Protein AF-A0A9X7W1P8-F1 (afdb_monomer_lite)

Organism: NCBI:txid2931921

Secondary structure (DSSP, 8-state):
-HHHHHHHHHHHHHHHHHHHHHHHHHHHHTT-HHHHHHHHHHHHHHHHHHHHHHHHHH-HHHHHHHHHHHHHHHHHHHHHHT-HHHHHHHHHHHHHHHHHHHHHHHHHHHHHHHHSTTSS-----

Sequence (125 aa):
MKILAAVLTFVLGAYSGIQSYRIAAAGAAQQIPQLQGDGGGGLVFALLCIVAAVVALKRPSIGVWVLACATILVGFVGLSFGDASMYWWAVAALALAVFDFVIHRILKSTRHRYGTATRKRSPTG

Structure (mmCIF, N/CA/C/O backbone):
data_AF-A0A9X7W1P8-F1
#
_entry.id   AF-A0A9X7W1P8-F1
#
loop_
_atom_site.group_PDB
_atom_site.id
_atom_site.type_symbol
_atom_site.label_atom_id
_atom_site.label_alt_id
_atom_site.label_comp_id
_atom_site.label_asym_id
_atom_site.label_entity_id
_atom_site.label_seq_id
_atom_site.pdbx_PDB_ins_code
_atom_site.Cartn_x
_atom_site.Cartn_y
_atom_site.Cartn_z
_atom_site.occupancy
_atom_site.B_iso_or_equiv
_atom_site.auth_seq_id
_atom_site.auth_comp_id
_atom_site.auth_asym_id
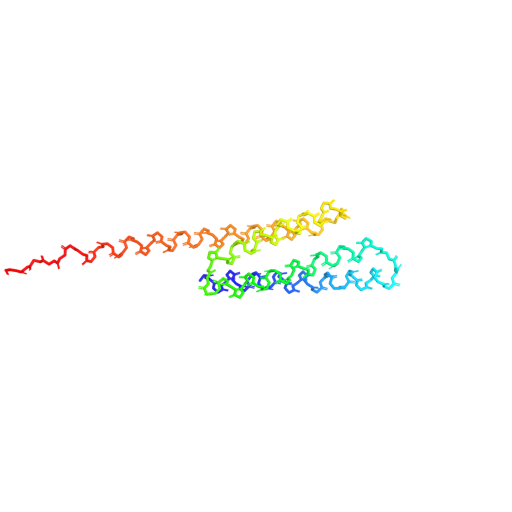_atom_site.auth_atom_id
_atom_site.pdbx_PDB_model_num
ATOM 1 N N . MET A 1 1 ? -16.706 -2.932 11.440 1.00 72.81 1 MET A N 1
ATOM 2 C CA . MET A 1 1 ? -16.043 -1.882 10.629 1.00 72.81 1 MET A CA 1
ATOM 3 C C . MET A 1 1 ? -14.529 -2.067 10.524 1.00 72.81 1 MET A C 1
ATOM 5 O O . MET A 1 1 ? -14.042 -2.059 9.409 1.00 72.81 1 MET A O 1
ATOM 9 N N . LYS A 1 2 ? -13.790 -2.335 11.617 1.00 79.06 2 LYS A N 1
ATOM 10 C CA . LYS A 1 2 ? -12.334 -2.621 11.556 1.00 79.06 2 LYS A CA 1
ATOM 11 C C . LYS A 1 2 ? -11.957 -3.768 10.605 1.00 79.06 2 LYS A C 1
ATOM 13 O O . LYS A 1 2 ? -10.996 -3.658 9.862 1.00 79.06 2 LYS A O 1
ATOM 18 N N . ILE A 1 3 ? -12.751 -4.844 10.601 1.00 88.62 3 ILE A N 1
ATOM 19 C CA . ILE A 1 3 ? -12.559 -5.983 9.688 1.00 88.62 3 ILE A CA 1
ATOM 20 C C . ILE A 1 3 ? -12.715 -5.545 8.228 1.00 88.62 3 ILE A C 1
ATOM 22 O O . ILE A 1 3 ? -11.904 -5.926 7.403 1.00 88.62 3 ILE A O 1
ATOM 26 N N . LEU A 1 4 ? -13.706 -4.702 7.917 1.00 90.38 4 LEU A N 1
ATOM 27 C CA . LEU A 1 4 ? -13.907 -4.191 6.559 1.00 90.38 4 LEU A CA 1
ATOM 28 C C . LEU A 1 4 ? -12.706 -3.356 6.095 1.00 90.38 4 LEU A C 1
ATOM 30 O O . LEU A 1 4 ? -12.189 -3.607 5.017 1.00 90.38 4 LEU A O 1
ATOM 34 N N . ALA A 1 5 ? -12.226 -2.419 6.920 1.00 88.25 5 ALA A N 1
ATOM 35 C CA . ALA A 1 5 ? -11.041 -1.618 6.599 1.00 88.25 5 ALA A CA 1
ATOM 36 C C . ALA A 1 5 ? -9.792 -2.496 6.394 1.00 88.25 5 ALA A C 1
ATOM 38 O O . ALA A 1 5 ? -9.053 -2.301 5.430 1.00 88.25 5 ALA A O 1
ATOM 39 N N . ALA A 1 6 ? -9.601 -3.512 7.243 1.00 92.25 6 ALA A N 1
ATOM 40 C CA . ALA A 1 6 ? -8.511 -4.472 7.101 1.00 92.25 6 ALA A CA 1
ATOM 41 C C . ALA A 1 6 ? -8.634 -5.295 5.808 1.00 92.25 6 ALA A C 1
ATOM 43 O O . ALA A 1 6 ? -7.653 -5.434 5.088 1.00 92.25 6 ALA A O 1
ATOM 44 N N . VAL A 1 7 ? -9.831 -5.787 5.473 1.00 95.38 7 VAL A N 1
ATOM 45 C CA . VAL A 1 7 ? -10.080 -6.544 4.235 1.00 95.38 7 VAL A CA 1
ATOM 46 C C . VAL A 1 7 ? -9.829 -5.678 3.004 1.00 95.38 7 VAL A C 1
ATOM 48 O O . VAL A 1 7 ? -9.121 -6.113 2.105 1.00 95.38 7 VAL A O 1
ATOM 51 N N . LEU A 1 8 ? -10.339 -4.444 2.967 1.00 94.94 8 LEU A N 1
ATOM 52 C CA . LEU A 1 8 ? -10.114 -3.532 1.840 1.00 94.94 8 LEU A CA 1
ATOM 53 C C . LEU A 1 8 ? -8.626 -3.203 1.664 1.00 94.94 8 LEU A C 1
ATOM 55 O O . LEU A 1 8 ? -8.113 -3.243 0.550 1.00 94.94 8 LEU A O 1
ATOM 59 N N . THR A 1 9 ? -7.921 -2.947 2.767 1.00 94.81 9 THR A N 1
ATOM 60 C CA . THR A 1 9 ? -6.472 -2.692 2.745 1.00 94.81 9 THR A CA 1
ATOM 61 C C . THR A 1 9 ? -5.691 -3.924 2.287 1.00 94.81 9 THR A C 1
ATOM 63 O O . THR A 1 9 ? -4.739 -3.806 1.518 1.00 94.81 9 THR A O 1
ATOM 66 N N . PHE A 1 10 ? -6.111 -5.118 2.710 1.00 96.81 10 PHE A N 1
ATOM 67 C CA . PHE A 1 10 ? -5.507 -6.373 2.275 1.00 96.81 10 PHE A CA 1
ATOM 68 C C . PHE A 1 10 ? -5.726 -6.620 0.779 1.00 96.81 10 PHE A C 1
ATOM 70 O O . PHE A 1 10 ? -4.780 -6.965 0.080 1.00 96.81 10 PHE A O 1
ATOM 77 N N . VAL A 1 11 ? -6.945 -6.404 0.274 1.00 97.25 11 VAL A N 1
ATOM 78 C CA . VAL A 1 11 ? -7.268 -6.541 -1.155 1.00 97.25 11 VAL A CA 1
ATOM 79 C C . VAL A 1 11 ? -6.451 -5.560 -1.990 1.00 97.25 11 VAL A C 1
ATOM 81 O O . VAL A 1 11 ? -5.889 -5.966 -3.004 1.00 97.25 11 VAL A O 1
ATOM 84 N N . LEU A 1 12 ? -6.325 -4.304 -1.545 1.00 95.94 12 LEU A N 1
ATOM 85 C CA . LEU A 1 12 ? -5.471 -3.315 -2.204 1.00 95.94 12 LEU A CA 1
ATOM 86 C C . LEU A 1 12 ? -4.018 -3.798 -2.272 1.00 95.94 12 LEU A C 1
ATOM 88 O O . LEU A 1 12 ? -3.438 -3.784 -3.351 1.00 95.94 12 LEU A O 1
ATOM 92 N N . GLY A 1 13 ? -3.465 -4.268 -1.148 1.00 95.81 13 GLY A N 1
ATOM 93 C CA . GLY A 1 13 ? -2.095 -4.781 -1.086 1.00 95.81 13 GLY A CA 1
ATOM 94 C C . GLY A 1 13 ? -1.872 -6.025 -1.949 1.00 95.81 13 GLY A C 1
ATOM 95 O O . GLY A 1 13 ? -0.875 -6.117 -2.655 1.00 95.81 13 GLY A O 1
ATOM 96 N N . ALA A 1 14 ? -2.806 -6.975 -1.950 1.00 97.19 14 ALA A N 1
ATOM 97 C CA . ALA A 1 14 ? -2.707 -8.170 -2.784 1.00 97.19 14 ALA A CA 1
ATOM 98 C C . ALA A 1 14 ? -2.768 -7.821 -4.280 1.00 97.19 14 ALA A C 1
ATOM 100 O O . ALA A 1 14 ? -1.963 -8.313 -5.070 1.00 97.19 14 ALA A O 1
ATOM 101 N N . TYR A 1 15 ? -3.698 -6.945 -4.664 1.00 97.00 15 TYR A N 1
ATOM 102 C CA . TYR A 1 15 ? -3.864 -6.512 -6.047 1.00 97.00 15 TYR A CA 1
ATOM 103 C C . TYR A 1 15 ? -2.648 -5.735 -6.560 1.00 97.00 15 TYR A C 1
ATOM 105 O O . TYR A 1 15 ? -2.120 -6.073 -7.623 1.00 97.00 15 TYR A O 1
ATOM 113 N N . SER A 1 16 ? -2.172 -4.738 -5.803 1.00 95.50 16 SER A N 1
ATOM 114 C CA . SER A 1 16 ? -0.971 -3.983 -6.170 1.00 95.50 16 SER A CA 1
ATOM 115 C C . SER A 1 16 ? 0.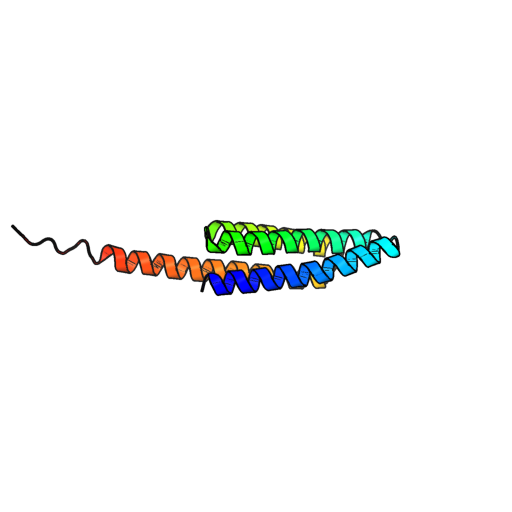250 -4.897 -6.220 1.00 95.50 16 SER A C 1
ATOM 117 O O . SER A 1 16 ? 0.981 -4.866 -7.200 1.00 95.50 16 SER A O 1
ATOM 119 N N . GLY A 1 17 ? 0.412 -5.810 -5.257 1.00 96.38 17 GLY A N 1
ATOM 120 C CA . GLY A 1 17 ? 1.527 -6.757 -5.231 1.00 96.38 17 GLY A CA 1
ATOM 121 C C . GLY A 1 17 ? 1.596 -7.652 -6.471 1.00 96.38 17 GLY A C 1
ATOM 122 O O . GLY A 1 17 ? 2.673 -7.825 -7.042 1.00 96.38 17 GLY A O 1
ATOM 123 N N . ILE A 1 18 ? 0.456 -8.175 -6.938 1.00 96.94 18 ILE A N 1
ATOM 124 C CA . ILE A 1 18 ? 0.398 -8.983 -8.167 1.00 96.94 18 ILE A CA 1
ATOM 125 C C . ILE A 1 18 ? 0.791 -8.146 -9.390 1.00 96.94 18 ILE A C 1
ATOM 127 O O . ILE A 1 18 ? 1.561 -8.617 -10.230 1.00 96.94 18 ILE A O 1
ATOM 131 N N . GLN A 1 19 ? 0.283 -6.915 -9.511 1.00 95.44 19 GLN A N 1
ATOM 132 C CA . GLN A 1 19 ? 0.648 -6.037 -10.627 1.00 95.44 19 GLN A CA 1
ATOM 133 C C . GLN A 1 19 ? 2.133 -5.679 -10.604 1.00 95.44 19 GLN A C 1
ATOM 135 O O . GLN A 1 19 ? 2.828 -5.857 -11.601 1.00 95.44 19 GLN A O 1
ATOM 140 N N . SER A 1 20 ? 2.632 -5.252 -9.452 1.00 95.06 20 SER A N 1
ATOM 141 C CA . SER A 1 20 ? 4.018 -4.853 -9.256 1.00 95.06 20 SER A CA 1
ATOM 142 C C . SER A 1 20 ? 4.998 -5.995 -9.497 1.00 95.06 20 SER A C 1
ATOM 144 O O . SER A 1 20 ? 6.026 -5.784 -10.134 1.00 95.06 20 SER A O 1
ATOM 146 N N . TYR A 1 21 ? 4.657 -7.224 -9.094 1.00 96.44 21 TYR A N 1
ATOM 147 C CA . TYR A 1 21 ? 5.444 -8.407 -9.438 1.00 96.44 21 TYR A CA 1
ATOM 148 C C . TYR A 1 21 ? 5.546 -8.605 -10.954 1.00 96.44 21 TYR A C 1
ATOM 150 O O . TYR A 1 21 ? 6.635 -8.836 -11.474 1.00 96.44 21 TYR A O 1
ATOM 158 N N . ARG A 1 22 ? 4.427 -8.483 -11.683 1.00 94.94 22 ARG A N 1
ATOM 159 C CA . ARG A 1 22 ? 4.417 -8.629 -13.148 1.00 94.94 22 ARG A CA 1
ATOM 160 C C . ARG A 1 22 ? 5.252 -7.548 -13.834 1.00 94.94 22 ARG A C 1
ATOM 162 O O . ARG A 1 22 ? 5.978 -7.868 -14.771 1.00 94.94 22 ARG A O 1
ATOM 169 N N . ILE A 1 23 ? 5.176 -6.305 -13.357 1.00 92.50 23 ILE A N 1
ATOM 170 C CA . ILE A 1 23 ? 5.966 -5.174 -13.869 1.00 92.50 23 ILE A CA 1
ATOM 171 C C . ILE A 1 23 ? 7.460 -5.405 -13.603 1.00 92.50 23 ILE A C 1
ATOM 173 O O . ILE A 1 23 ? 8.266 -5.333 -14.529 1.00 92.50 23 ILE A O 1
ATOM 177 N N . ALA A 1 24 ? 7.825 -5.779 -12.372 1.00 93.00 24 ALA A N 1
ATOM 178 C CA . ALA A 1 24 ? 9.208 -6.070 -12.004 1.00 93.00 24 ALA A CA 1
ATOM 179 C C . ALA A 1 24 ? 9.782 -7.240 -12.818 1.00 93.00 24 ALA A C 1
ATOM 181 O O . ALA A 1 24 ? 10.906 -7.157 -13.311 1.00 93.00 24 ALA A O 1
ATOM 182 N N . ALA A 1 25 ? 9.005 -8.311 -13.004 1.00 93.38 25 ALA A N 1
ATOM 183 C CA . ALA A 1 25 ? 9.409 -9.472 -13.792 1.00 93.38 25 ALA A CA 1
ATOM 184 C C . ALA A 1 25 ? 9.609 -9.121 -15.275 1.00 93.38 25 ALA A C 1
ATOM 186 O O . ALA A 1 25 ? 10.597 -9.543 -15.876 1.00 93.38 25 ALA A O 1
ATOM 187 N N . ALA A 1 26 ? 8.719 -8.310 -15.858 1.00 92.81 26 ALA A N 1
ATOM 188 C CA . ALA A 1 26 ? 8.882 -7.813 -17.223 1.00 92.81 26 ALA A CA 1
ATOM 189 C C . ALA A 1 26 ? 10.127 -6.919 -17.353 1.00 92.81 26 ALA A C 1
ATOM 191 O O . ALA A 1 26 ? 10.924 -7.100 -18.274 1.00 92.81 26 ALA A O 1
ATOM 192 N N . GLY A 1 27 ? 10.350 -6.021 -16.388 1.00 91.69 27 GLY A N 1
ATOM 193 C CA . GLY A 1 27 ? 11.548 -5.185 -16.322 1.00 91.69 27 GLY A CA 1
ATOM 194 C C . GLY A 1 27 ? 12.842 -5.986 -16.166 1.00 91.69 27 GLY A C 1
ATOM 195 O O . GLY A 1 27 ? 13.869 -5.612 -16.730 1.00 91.69 27 GLY A O 1
ATOM 196 N N . ALA A 1 28 ? 12.808 -7.104 -15.436 1.00 93.12 28 ALA A N 1
ATOM 197 C CA . ALA A 1 28 ? 13.930 -8.032 -15.313 1.00 93.12 28 ALA A CA 1
ATOM 198 C C . ALA A 1 28 ? 14.220 -8.749 -16.636 1.00 93.12 28 ALA A C 1
ATOM 200 O O . ALA A 1 28 ? 15.364 -8.764 -17.086 1.00 93.12 28 ALA A O 1
ATOM 201 N N . ALA A 1 29 ? 13.184 -9.277 -17.291 1.00 95.44 29 ALA A N 1
ATOM 202 C CA . ALA A 1 29 ? 13.318 -9.993 -18.556 1.00 95.44 29 ALA A CA 1
ATOM 203 C C . ALA A 1 29 ? 13.823 -9.096 -19.698 1.00 95.44 29 ALA A C 1
ATOM 205 O O . ALA A 1 29 ? 14.623 -9.535 -20.519 1.00 95.44 29 ALA A O 1
ATOM 206 N N . GLN A 1 30 ? 13.373 -7.840 -19.741 1.00 93.31 30 GLN A N 1
ATOM 207 C CA . GLN A 1 30 ? 13.731 -6.878 -20.787 1.00 93.31 30 GLN A CA 1
ATOM 208 C C . GLN A 1 30 ? 14.922 -5.982 -20.416 1.00 93.31 30 GLN A C 1
ATOM 210 O O . GLN A 1 30 ? 15.294 -5.120 -21.204 1.00 93.31 30 GLN A O 1
ATOM 215 N N . GLN A 1 31 ? 15.511 -6.166 -19.227 1.00 93.00 31 GLN A N 1
ATOM 216 C CA . GLN A 1 31 ? 16.598 -5.333 -18.698 1.00 93.00 31 GLN A CA 1
ATOM 217 C C . GLN A 1 31 ? 16.269 -3.829 -18.693 1.00 93.00 31 GLN A C 1
ATOM 219 O O . GLN A 1 31 ? 17.136 -2.997 -18.940 1.00 93.00 31 GLN A O 1
ATOM 224 N N . ILE A 1 32 ? 15.015 -3.473 -18.393 1.00 90.88 32 ILE A N 1
ATOM 225 C CA . ILE A 1 32 ? 14.549 -2.084 -18.288 1.00 90.88 32 ILE A CA 1
ATOM 226 C C . ILE A 1 32 ? 14.565 -1.693 -16.799 1.00 90.88 32 ILE A C 1
ATOM 228 O O . ILE A 1 32 ? 13.654 -2.090 -16.062 1.00 90.88 32 ILE A O 1
ATOM 232 N N . PRO A 1 33 ? 15.560 -0.915 -16.319 1.00 88.50 33 PRO A N 1
ATOM 233 C CA . PRO A 1 33 ? 15.729 -0.646 -14.888 1.00 88.50 33 PRO A CA 1
ATOM 234 C C . PRO A 1 33 ? 14.556 0.126 -14.275 1.00 88.50 33 PRO A C 1
ATOM 236 O O . PRO A 1 33 ? 14.214 -0.084 -13.116 1.00 88.50 33 PRO A O 1
ATOM 239 N N . GLN A 1 34 ? 13.900 0.980 -15.064 1.00 89.38 34 GLN A N 1
ATOM 240 C CA . GLN A 1 34 ? 12.734 1.750 -14.628 1.00 89.38 34 GLN A CA 1
ATOM 241 C C . GLN A 1 34 ? 11.555 0.846 -14.243 1.00 89.38 34 GLN A C 1
ATOM 243 O O . GLN A 1 34 ? 10.967 1.042 -13.186 1.00 89.38 34 GLN A O 1
ATOM 248 N N . LEU A 1 35 ? 11.260 -0.187 -15.042 1.00 87.94 35 LEU A N 1
ATOM 249 C CA . LEU A 1 35 ? 10.192 -1.151 -14.742 1.00 87.94 35 LEU A CA 1
ATOM 250 C C . LEU A 1 35 ? 10.531 -2.008 -13.513 1.00 87.94 35 LEU A C 1
ATOM 252 O O . LEU A 1 35 ? 9.650 -2.347 -12.727 1.00 87.94 35 LEU A O 1
ATOM 256 N N . GLN A 1 36 ? 11.809 -2.333 -13.300 1.00 91.19 36 GLN A N 1
ATOM 257 C CA . GLN A 1 36 ? 12.233 -3.018 -12.074 1.00 91.19 36 GLN A CA 1
ATOM 258 C C . GLN A 1 36 ? 12.057 -2.130 -10.837 1.00 91.19 36 GLN A C 1
ATOM 260 O O . GLN A 1 36 ? 11.590 -2.612 -9.807 1.00 91.19 36 GLN A O 1
ATOM 265 N N . GLY A 1 37 ? 12.405 -0.843 -10.938 1.00 89.06 37 GLY A N 1
ATOM 266 C CA . GLY A 1 37 ? 12.243 0.130 -9.857 1.00 89.06 37 GLY A CA 1
ATOM 267 C C . GLY A 1 37 ? 10.778 0.373 -9.495 1.00 89.06 37 GLY A C 1
ATOM 268 O O . GLY A 1 37 ? 10.419 0.317 -8.319 1.00 89.06 37 GLY A O 1
ATOM 269 N N . ASP A 1 38 ? 9.930 0.558 -10.502 1.00 90.38 38 ASP A N 1
ATOM 270 C CA . ASP A 1 38 ? 8.488 0.748 -10.353 1.00 90.38 38 ASP A CA 1
ATOM 271 C C . ASP A 1 38 ? 7.813 -0.486 -9.725 1.00 90.38 38 ASP A C 1
ATOM 273 O O . ASP A 1 38 ? 7.199 -0.422 -8.654 1.00 90.38 38 ASP A O 1
ATOM 277 N N . GLY A 1 39 ? 8.055 -1.669 -10.301 1.00 91.56 39 GLY A N 1
ATOM 278 C CA . GLY A 1 39 ? 7.561 -2.928 -9.747 1.00 91.56 39 GLY A CA 1
ATOM 279 C C . GLY A 1 39 ? 8.122 -3.242 -8.351 1.00 91.56 39 GLY A C 1
ATOM 280 O O . GLY A 1 39 ? 7.409 -3.753 -7.490 1.00 91.56 39 GLY A O 1
ATOM 281 N N . GLY A 1 40 ? 9.377 -2.892 -8.068 1.00 93.19 40 GLY A N 1
ATOM 282 C CA . GLY A 1 40 ? 9.964 -3.034 -6.735 1.00 93.19 40 GLY A CA 1
ATOM 283 C C . GLY A 1 40 ? 9.290 -2.130 -5.698 1.00 93.19 40 GLY A C 1
ATOM 284 O O . GLY A 1 40 ? 8.906 -2.594 -4.623 1.00 93.19 40 GLY A O 1
ATOM 285 N N . GLY A 1 41 ? 9.085 -0.854 -6.032 1.00 93.38 41 GLY A N 1
ATOM 286 C CA . GLY A 1 41 ? 8.411 0.111 -5.163 1.00 93.38 41 GLY A CA 1
ATOM 287 C C . GLY A 1 41 ? 6.970 -0.293 -4.845 1.00 93.38 41 GLY A C 1
ATOM 288 O O . GLY A 1 41 ? 6.553 -0.270 -3.683 1.00 93.38 41 GLY A O 1
ATOM 289 N N . GLY A 1 42 ? 6.235 -0.758 -5.855 1.00 94.94 42 GLY A N 1
ATOM 290 C CA . GLY A 1 42 ? 4.876 -1.260 -5.678 1.00 94.94 42 GLY A CA 1
ATOM 291 C C . GLY A 1 42 ? 4.783 -2.548 -4.843 1.00 94.94 42 GLY A C 1
ATOM 292 O O . GLY A 1 42 ? 3.841 -2.708 -4.065 1.00 94.94 42 GLY A O 1
ATOM 293 N N . LEU A 1 43 ? 5.792 -3.427 -4.896 1.00 96.31 43 LEU A N 1
ATOM 294 C CA . LEU A 1 43 ? 5.880 -4.599 -4.011 1.00 96.31 43 LEU A CA 1
ATOM 295 C C . LEU A 1 43 ? 6.101 -4.206 -2.543 1.00 96.31 43 LEU A C 1
ATOM 297 O O . LEU A 1 43 ? 5.474 -4.778 -1.648 1.00 96.31 43 LEU A O 1
ATOM 301 N N . VAL A 1 44 ? 6.953 -3.212 -2.276 1.00 96.75 44 VAL A N 1
ATOM 302 C CA . VAL A 1 44 ? 7.146 -2.687 -0.913 1.00 96.75 44 VAL A CA 1
ATOM 303 C C . VAL A 1 44 ? 5.851 -2.059 -0.395 1.00 96.75 44 VAL A C 1
ATOM 305 O O . VAL A 1 44 ? 5.448 -2.320 0.740 1.00 96.75 44 VAL A O 1
ATOM 308 N N . PHE A 1 45 ? 5.155 -1.291 -1.236 1.00 97.00 45 PHE A N 1
ATOM 309 C CA . PHE A 1 45 ? 3.831 -0.756 -0.922 1.00 97.00 45 PHE A CA 1
ATOM 310 C C . PHE A 1 45 ? 2.824 -1.866 -0.576 1.00 97.00 45 PHE A C 1
ATOM 312 O O . PHE A 1 45 ? 2.173 -1.799 0.468 1.00 97.00 45 PHE A O 1
ATOM 319 N N . ALA A 1 46 ? 2.742 -2.917 -1.394 1.00 97.31 46 ALA A N 1
ATOM 320 C CA . ALA A 1 46 ? 1.866 -4.065 -1.168 1.00 97.31 46 ALA A CA 1
ATOM 321 C C . ALA A 1 46 ? 2.110 -4.735 0.193 1.00 97.31 46 ALA A C 1
ATOM 323 O O . ALA A 1 46 ? 1.165 -4.997 0.945 1.00 97.31 46 ALA A O 1
ATOM 324 N N . LEU A 1 47 ? 3.380 -4.954 0.548 1.00 97.44 47 LEU A N 1
ATOM 325 C CA . LEU A 1 47 ? 3.764 -5.507 1.846 1.00 97.44 47 LEU A CA 1
ATOM 326 C C . LEU A 1 47 ? 3.328 -4.600 2.998 1.00 97.44 47 LEU A C 1
ATOM 328 O O . LEU A 1 47 ? 2.751 -5.084 3.972 1.00 97.44 47 LEU A O 1
ATOM 332 N N . LEU A 1 48 ? 3.545 -3.288 2.882 1.00 97.31 48 LEU A N 1
ATOM 333 C CA . LEU A 1 48 ? 3.112 -2.333 3.900 1.00 97.31 48 LEU A CA 1
ATOM 334 C C . LEU A 1 48 ? 1.586 -2.301 4.048 1.00 97.31 48 LEU A C 1
ATOM 336 O O . LEU A 1 48 ? 1.102 -2.231 5.176 1.00 97.31 48 LEU A O 1
ATOM 340 N N . CYS A 1 49 ? 0.821 -2.420 2.960 1.00 96.69 49 CYS A N 1
ATOM 341 C CA . CYS A 1 49 ? -0.637 -2.553 3.025 1.00 96.69 49 CYS A CA 1
ATOM 342 C C . CYS A 1 49 ? -1.063 -3.824 3.773 1.00 96.69 49 CYS A C 1
ATOM 344 O O . CYS A 1 49 ? -1.919 -3.761 4.654 1.00 96.69 49 CYS A O 1
ATOM 346 N N . ILE A 1 50 ? -0.444 -4.972 3.488 1.00 97.12 50 ILE A N 1
ATOM 347 C CA . ILE A 1 50 ? -0.752 -6.229 4.187 1.00 97.12 50 ILE A CA 1
ATOM 348 C C . ILE A 1 50 ? -0.403 -6.116 5.678 1.00 97.12 50 ILE A C 1
ATOM 350 O O . ILE A 1 50 ? -1.211 -6.483 6.535 1.00 97.12 50 ILE A O 1
ATOM 354 N N . VAL A 1 51 ? 0.760 -5.546 6.011 1.00 96.75 51 VAL A N 1
ATOM 355 C CA . VAL A 1 51 ? 1.156 -5.285 7.403 1.00 96.75 51 VAL A CA 1
ATOM 356 C C . VAL A 1 51 ? 0.164 -4.335 8.076 1.00 96.75 51 VAL A C 1
ATOM 358 O O . VAL A 1 51 ? -0.289 -4.624 9.183 1.00 96.75 51 VAL A O 1
ATOM 361 N N . ALA A 1 52 ? -0.233 -3.245 7.415 1.00 94.81 52 ALA A N 1
ATOM 362 C CA . ALA A 1 52 ? -1.226 -2.307 7.929 1.00 94.81 52 ALA A CA 1
ATOM 363 C C . ALA A 1 52 ? -2.565 -3.001 8.205 1.00 94.81 52 ALA A C 1
ATOM 365 O O . ALA A 1 52 ? -3.130 -2.804 9.280 1.00 94.81 52 ALA A O 1
ATOM 366 N N . ALA A 1 53 ? -3.037 -3.863 7.299 1.00 94.06 53 ALA A N 1
ATOM 367 C CA . ALA A 1 53 ? -4.269 -4.628 7.470 1.00 94.06 53 ALA A CA 1
ATOM 368 C C . ALA A 1 53 ? -4.213 -5.540 8.706 1.00 94.06 53 ALA A C 1
ATOM 370 O O . ALA A 1 53 ? -5.122 -5.517 9.539 1.00 94.06 53 ALA A O 1
ATOM 371 N N . VAL A 1 54 ? -3.124 -6.299 8.873 1.00 95.44 54 VAL A N 1
ATOM 372 C CA . VAL A 1 54 ? -2.930 -7.195 10.026 1.00 95.44 54 VAL A CA 1
ATOM 373 C C . VAL A 1 54 ? -2.818 -6.401 11.329 1.00 95.44 54 VAL A C 1
ATOM 375 O O . VAL A 1 54 ? -3.448 -6.743 12.335 1.00 95.44 54 VAL A O 1
ATOM 378 N N . VAL A 1 55 ? -2.043 -5.315 11.324 1.00 93.44 55 VAL A N 1
ATOM 379 C CA . VAL A 1 55 ? -1.848 -4.457 12.497 1.00 93.44 55 VAL A CA 1
ATOM 380 C C . VAL A 1 55 ? -3.147 -3.749 12.876 1.00 93.44 55 VAL A C 1
ATOM 382 O O . VAL A 1 55 ? -3.458 -3.676 14.066 1.00 93.44 55 VAL A O 1
ATOM 385 N N . ALA A 1 56 ? -3.949 -3.298 11.908 1.00 90.56 56 ALA A N 1
ATOM 386 C CA . ALA A 1 56 ? -5.198 -2.580 12.152 1.00 90.56 56 ALA A CA 1
ATOM 387 C C . ALA A 1 56 ? -6.230 -3.409 12.939 1.00 90.56 56 ALA A C 1
ATOM 389 O O . ALA A 1 56 ? -7.002 -2.852 13.727 1.00 90.56 56 ALA A O 1
ATOM 390 N N . LEU A 1 57 ? -6.198 -4.743 12.812 1.00 89.81 57 LEU A N 1
ATOM 391 C CA . LEU A 1 57 ? -7.065 -5.646 13.578 1.00 89.81 57 LEU A CA 1
ATOM 392 C C . LEU A 1 57 ? -6.813 -5.557 15.092 1.00 89.81 57 LEU A C 1
ATOM 394 O O . LEU A 1 57 ? -7.764 -5.582 15.877 1.00 89.81 57 LEU A O 1
ATOM 398 N N . LYS A 1 58 ? -5.547 -5.420 15.512 1.00 90.00 58 LYS A N 1
ATOM 399 C CA . LYS A 1 58 ? -5.153 -5.361 16.933 1.00 90.00 58 LYS A CA 1
ATOM 400 C C . LYS A 1 58 ? -4.950 -3.928 17.431 1.00 90.00 58 LYS A C 1
ATOM 402 O O . LYS A 1 58 ? -5.361 -3.588 18.538 1.00 90.00 58 LYS A O 1
ATOM 407 N N . ARG A 1 59 ? -4.300 -3.087 16.627 1.00 90.00 59 ARG A N 1
ATOM 408 C CA . ARG A 1 59 ? -3.873 -1.720 16.953 1.00 90.00 59 ARG A CA 1
ATOM 409 C C . ARG A 1 59 ? -4.192 -0.774 15.777 1.00 90.00 59 ARG A C 1
ATOM 411 O O . ARG A 1 59 ? -3.282 -0.406 15.037 1.00 90.00 59 ARG A O 1
ATOM 418 N N . PRO A 1 60 ? -5.462 -0.344 15.619 1.00 85.88 60 PRO A N 1
ATOM 419 C CA . PRO A 1 60 ? -5.917 0.465 14.477 1.00 85.88 60 PRO A CA 1
ATOM 420 C C . PRO A 1 60 ? -5.135 1.769 14.305 1.00 85.88 60 PRO A C 1
ATOM 422 O O . PRO A 1 60 ? -4.782 2.131 13.193 1.00 85.88 60 PRO A O 1
ATOM 425 N N . SER A 1 61 ? -4.757 2.434 15.402 1.00 88.00 61 SER A N 1
ATOM 426 C CA . SER A 1 61 ? -3.942 3.651 15.332 1.00 88.00 61 SER A CA 1
ATOM 427 C C . SER A 1 61 ? -2.585 3.427 14.663 1.00 88.00 61 SER A C 1
ATOM 429 O O . SER A 1 61 ? -2.141 4.281 13.908 1.00 88.00 61 SER A O 1
ATOM 431 N N . ILE A 1 62 ? -1.931 2.289 14.919 1.00 91.88 62 ILE A N 1
ATOM 432 C CA . ILE A 1 62 ? -0.650 1.950 14.286 1.00 91.88 62 ILE A CA 1
ATOM 433 C C . ILE A 1 62 ? -0.880 1.568 12.821 1.00 91.88 62 ILE A C 1
ATOM 435 O O . ILE A 1 62 ? -0.108 1.988 11.968 1.00 91.88 62 ILE A O 1
ATOM 439 N N . GLY A 1 63 ? -1.960 0.838 12.520 1.00 91.00 63 GLY A N 1
ATOM 440 C CA . GLY A 1 63 ? -2.334 0.484 11.147 1.00 91.00 63 GLY A CA 1
ATOM 441 C C . GLY A 1 63 ? -2.479 1.710 10.242 1.00 91.00 63 GLY A C 1
ATOM 442 O O . GLY A 1 63 ? -1.904 1.729 9.157 1.00 91.00 63 GLY A O 1
ATOM 443 N N . VAL A 1 64 ? -3.141 2.767 10.727 1.00 92.62 64 VAL A N 1
ATOM 444 C CA . VAL A 1 64 ? -3.263 4.050 10.009 1.00 92.62 64 VAL A CA 1
ATOM 445 C C . VAL A 1 64 ? -1.895 4.665 9.708 1.00 92.62 64 VAL A C 1
ATOM 447 O O . VAL A 1 64 ? -1.665 5.105 8.586 1.00 92.62 64 VAL A O 1
ATOM 450 N N . TRP A 1 65 ? -0.969 4.671 10.672 1.00 94.31 65 TRP A N 1
ATOM 451 C CA . TRP A 1 65 ? 0.382 5.201 10.449 1.00 94.31 65 TRP A CA 1
ATOM 452 C C . TRP A 1 65 ? 1.168 4.383 9.425 1.00 94.31 65 TRP A C 1
ATOM 454 O O . TRP A 1 65 ? 1.807 4.961 8.553 1.00 94.31 65 TRP A O 1
ATOM 464 N N . VAL A 1 66 ? 1.086 3.051 9.485 1.00 95.44 66 VAL A N 1
ATOM 465 C CA . VAL A 1 66 ? 1.730 2.178 8.491 1.00 95.44 66 VAL A CA 1
ATOM 466 C C . VAL A 1 66 ? 1.160 2.446 7.096 1.00 95.44 66 VAL A C 1
ATOM 468 O O . VAL A 1 66 ? 1.922 2.575 6.141 1.00 95.44 66 VAL A O 1
ATOM 471 N N . LEU A 1 67 ? -0.162 2.600 6.978 1.00 94.44 67 LEU A N 1
ATOM 472 C CA . LEU A 1 67 ? -0.821 2.899 5.706 1.00 94.44 67 LEU A CA 1
ATOM 473 C C . LEU A 1 67 ? -0.480 4.307 5.184 1.00 94.44 67 LEU A C 1
ATOM 475 O O . LEU A 1 67 ? -0.321 4.496 3.979 1.00 94.44 67 LEU A O 1
ATOM 479 N N . ALA A 1 68 ? -0.295 5.285 6.074 1.00 95.00 68 ALA A N 1
ATOM 480 C CA . ALA A 1 68 ? 0.189 6.616 5.714 1.00 95.00 68 ALA A CA 1
ATOM 481 C C . ALA A 1 68 ? 1.634 6.571 5.188 1.00 95.00 68 ALA A C 1
ATOM 483 O O . ALA A 1 68 ? 1.922 7.156 4.145 1.00 95.00 68 ALA A O 1
ATOM 484 N N . CYS A 1 69 ? 2.527 5.818 5.839 1.00 96.06 69 CYS A N 1
ATOM 485 C CA . CYS A 1 69 ? 3.882 5.588 5.333 1.00 96.06 69 CYS A CA 1
ATOM 486 C C . CYS A 1 69 ? 3.864 4.896 3.962 1.00 96.06 69 CYS A C 1
ATOM 488 O O . C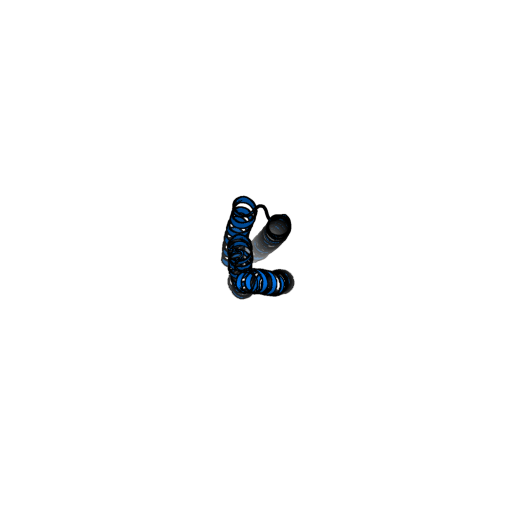YS A 1 69 ? 4.594 5.308 3.064 1.00 96.06 69 CYS A O 1
ATOM 490 N N . ALA A 1 70 ? 2.996 3.895 3.777 1.00 95.75 70 ALA A N 1
ATOM 491 C CA . ALA A 1 70 ? 2.808 3.226 2.490 1.00 95.75 70 ALA A CA 1
ATOM 492 C C . ALA A 1 70 ? 2.364 4.214 1.398 1.00 95.75 70 ALA A C 1
ATOM 494 O O . ALA A 1 70 ? 2.906 4.201 0.297 1.00 95.75 70 ALA A O 1
ATOM 495 N N . THR A 1 71 ? 1.429 5.110 1.729 1.00 96.19 71 THR A N 1
ATOM 496 C CA . THR A 1 71 ? 0.925 6.162 0.831 1.00 96.19 71 THR A CA 1
ATOM 497 C C . THR A 1 71 ? 2.036 7.116 0.388 1.00 96.19 71 THR A C 1
ATOM 499 O O . THR A 1 71 ? 2.157 7.418 -0.797 1.00 96.19 71 THR A O 1
ATOM 502 N N . ILE A 1 72 ? 2.867 7.581 1.327 1.00 96.12 72 ILE A N 1
ATOM 503 C CA . ILE A 1 72 ? 3.991 8.478 1.022 1.00 96.12 72 ILE A CA 1
ATOM 504 C C . ILE A 1 72 ? 5.012 7.764 0.133 1.00 96.12 72 ILE A C 1
ATOM 506 O O . ILE A 1 72 ? 5.465 8.333 -0.857 1.00 96.12 72 ILE A O 1
ATOM 510 N N . LEU A 1 73 ? 5.341 6.510 0.460 1.00 95.69 73 LEU A N 1
ATOM 511 C CA . LEU A 1 73 ? 6.290 5.706 -0.304 1.00 95.69 73 LEU A CA 1
ATOM 512 C C . LEU A 1 73 ? 5.823 5.508 -1.748 1.00 95.69 73 LEU A C 1
ATOM 514 O O . LEU A 1 73 ? 6.582 5.791 -2.669 1.00 95.69 73 LEU A O 1
ATOM 518 N N . VAL A 1 74 ? 4.578 5.075 -1.961 1.00 94.81 74 VAL A N 1
ATOM 519 C CA . VAL A 1 74 ? 4.068 4.825 -3.318 1.00 94.81 74 VAL A CA 1
ATOM 520 C C . VAL A 1 74 ? 3.899 6.123 -4.114 1.00 94.81 74 VAL A C 1
ATOM 522 O O . VAL A 1 74 ? 4.194 6.150 -5.304 1.00 94.81 74 VAL A O 1
ATOM 525 N N . GLY A 1 75 ? 3.543 7.234 -3.457 1.00 93.94 75 GLY A N 1
ATOM 526 C CA . GLY A 1 75 ? 3.549 8.557 -4.085 1.00 93.94 75 GLY A CA 1
ATOM 527 C C . GLY A 1 75 ? 4.951 9.003 -4.517 1.00 93.94 75 GLY A C 1
ATOM 528 O O . GLY A 1 75 ? 5.115 9.543 -5.609 1.00 93.94 75 GLY A O 1
ATOM 529 N N . PHE A 1 76 ? 5.975 8.733 -3.701 1.00 94.56 76 PHE A N 1
ATOM 530 C CA . PHE A 1 76 ? 7.369 9.015 -4.049 1.00 94.56 76 PHE A CA 1
ATOM 531 C C . PHE A 1 76 ? 7.873 8.135 -5.203 1.00 94.56 76 PHE A C 1
ATOM 533 O O . PHE A 1 76 ? 8.553 8.636 -6.097 1.00 94.56 76 PHE A O 1
ATOM 540 N N . VAL A 1 77 ? 7.509 6.848 -5.224 1.00 93.25 77 VAL A N 1
ATOM 541 C CA . VAL A 1 77 ? 7.806 5.926 -6.338 1.00 93.25 77 VAL A CA 1
ATOM 542 C C . VAL A 1 77 ? 7.146 6.421 -7.628 1.00 93.25 77 VAL A C 1
ATOM 544 O O . VAL A 1 77 ? 7.833 6.557 -8.638 1.00 93.25 77 VAL A O 1
ATOM 547 N N . GLY A 1 78 ? 5.862 6.795 -7.579 1.00 91.75 78 GLY A N 1
ATOM 548 C CA . GLY A 1 78 ? 5.147 7.369 -8.724 1.00 91.75 78 GLY A CA 1
ATOM 549 C C . GLY A 1 78 ? 5.809 8.639 -9.266 1.00 91.75 78 GLY A C 1
ATOM 550 O O . GLY A 1 78 ? 5.976 8.771 -10.474 1.00 91.75 78 GLY A O 1
ATOM 551 N N . LEU A 1 79 ? 6.282 9.530 -8.386 1.00 92.88 79 LEU A N 1
ATOM 552 C CA . LEU A 1 79 ? 7.059 10.715 -8.779 1.00 92.88 79 LEU A CA 1
ATOM 553 C C . LEU A 1 79 ? 8.425 10.371 -9.382 1.00 92.88 79 LEU A C 1
ATOM 555 O O . LEU A 1 79 ? 8.844 11.016 -10.338 1.00 92.88 79 LEU A O 1
ATOM 559 N N . SER A 1 80 ? 9.118 9.376 -8.831 1.00 92.12 80 SER A N 1
ATOM 560 C CA . SER A 1 80 ? 10.478 9.022 -9.253 1.00 92.12 80 SER A CA 1
ATOM 561 C C . SER A 1 80 ? 10.507 8.334 -10.616 1.00 92.12 80 SER A C 1
ATOM 563 O O . SER A 1 80 ? 11.438 8.547 -11.388 1.00 92.12 80 SER A O 1
ATOM 565 N N . PHE A 1 81 ? 9.494 7.517 -10.917 1.00 88.94 81 PHE A N 1
ATOM 566 C CA . PHE A 1 81 ? 9.441 6.713 -12.140 1.00 88.94 81 PHE A CA 1
ATOM 567 C C . PHE A 1 81 ? 8.368 7.168 -13.138 1.00 88.94 81 PHE A C 1
ATOM 569 O O . PHE A 1 81 ? 8.294 6.609 -14.232 1.00 88.94 81 PHE A O 1
ATOM 576 N N . GLY A 1 82 ? 7.570 8.186 -12.799 1.00 87.50 82 GLY A N 1
ATOM 577 C CA . GLY A 1 82 ? 6.535 8.742 -13.672 1.00 87.50 82 GLY A CA 1
ATOM 578 C C . GLY A 1 82 ? 5.346 7.808 -13.910 1.00 87.50 82 GLY A C 1
ATOM 579 O O . GLY A 1 82 ? 4.676 7.945 -14.933 1.00 87.50 82 GLY A O 1
ATOM 580 N N . ASP A 1 83 ? 5.085 6.854 -13.010 1.00 87.44 83 ASP A N 1
ATOM 581 C CA . ASP A 1 83 ? 3.995 5.895 -13.186 1.00 87.44 83 ASP A CA 1
ATOM 582 C C . ASP A 1 83 ? 2.657 6.443 -12.660 1.00 87.44 83 ASP A C 1
ATOM 584 O O . ASP A 1 83 ? 2.452 6.654 -11.460 1.00 87.44 83 ASP A O 1
ATOM 588 N N . ALA A 1 84 ? 1.709 6.618 -13.586 1.00 88.94 84 ALA A N 1
ATOM 589 C CA . ALA A 1 84 ? 0.329 6.996 -13.308 1.00 88.94 84 ALA A CA 1
ATOM 590 C C . ALA A 1 84 ? -0.367 6.019 -12.344 1.00 88.94 84 ALA A C 1
ATOM 592 O O . ALA A 1 84 ? -1.188 6.438 -11.524 1.00 88.94 84 ALA A O 1
ATOM 593 N N . SER A 1 85 ? -0.057 4.722 -12.433 1.00 90.12 85 SER A N 1
ATOM 594 C CA . SER A 1 85 ? -0.713 3.677 -11.643 1.00 90.12 85 SER A CA 1
ATOM 595 C C . SER A 1 85 ? -0.408 3.816 -10.146 1.00 90.12 85 SER A C 1
ATOM 597 O O . SER A 1 85 ? -1.319 3.743 -9.313 1.00 90.12 85 SER A O 1
ATOM 599 N N . MET A 1 86 ? 0.835 4.173 -9.813 1.00 92.06 86 MET A N 1
ATOM 600 C CA . MET A 1 86 ? 1.286 4.419 -8.442 1.00 92.06 86 MET A CA 1
ATOM 601 C C . MET A 1 86 ? 0.552 5.591 -7.7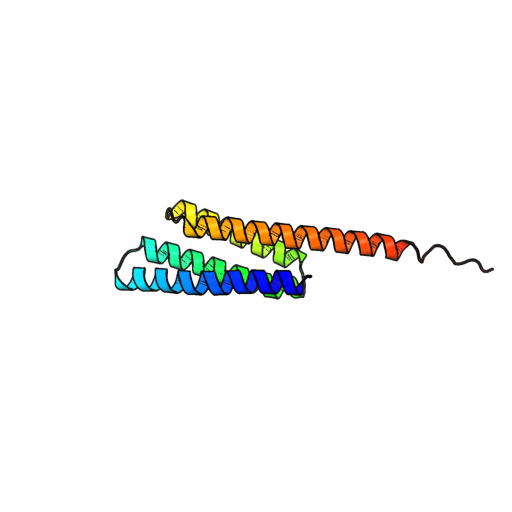80 1.00 92.06 86 MET A C 1
ATOM 603 O O . MET A 1 86 ? 0.234 5.524 -6.591 1.00 92.06 86 MET A O 1
ATOM 607 N N . TYR A 1 87 ? 0.196 6.639 -8.533 1.00 92.62 87 TYR A N 1
ATOM 608 C CA . TYR A 1 87 ? -0.615 7.738 -7.994 1.00 92.62 87 TYR A CA 1
ATOM 609 C C . TYR A 1 87 ? -2.031 7.292 -7.637 1.00 92.62 87 TYR A C 1
ATOM 611 O O . TYR A 1 87 ? -2.547 7.671 -6.585 1.00 92.62 87 TYR A O 1
ATOM 619 N N . TRP A 1 88 ? -2.657 6.453 -8.466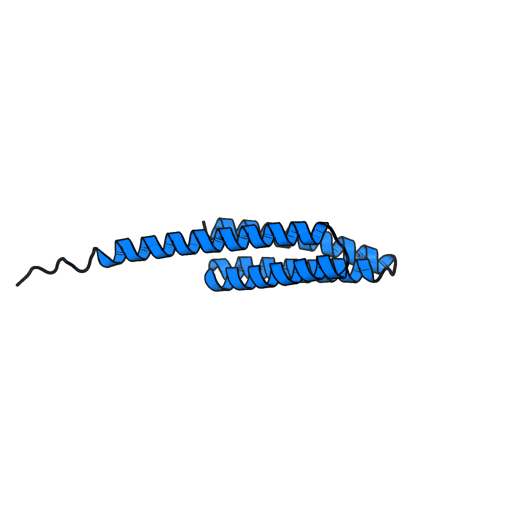 1.00 93.81 88 TRP A N 1
ATOM 620 C CA . TRP A 1 88 ? -3.976 5.903 -8.150 1.00 93.81 88 TRP A CA 1
ATOM 621 C C . TRP A 1 88 ? -3.935 5.036 -6.891 1.00 93.81 88 TRP A C 1
ATOM 623 O O . TRP A 1 88 ? -4.844 5.110 -6.061 1.00 93.81 88 TRP A O 1
ATOM 633 N N . TRP A 1 89 ? -2.862 4.268 -6.699 1.00 94.06 89 TRP A N 1
ATOM 634 C CA . TRP A 1 89 ? -2.663 3.488 -5.478 1.00 94.06 89 TRP A CA 1
ATOM 635 C C . TRP A 1 89 ? -2.413 4.375 -4.258 1.00 94.06 89 TRP A C 1
ATOM 637 O O . TRP A 1 89 ? -2.968 4.097 -3.195 1.00 94.06 89 TRP A O 1
ATOM 647 N N . ALA A 1 90 ? -1.666 5.474 -4.411 1.00 94.19 90 ALA A N 1
ATOM 648 C CA . ALA A 1 90 ? -1.483 6.474 -3.361 1.00 94.19 90 ALA A CA 1
ATOM 649 C C . ALA A 1 90 ? -2.828 7.070 -2.921 1.00 94.19 90 ALA A C 1
ATOM 651 O O . ALA A 1 90 ? -3.135 7.113 -1.731 1.00 94.19 90 ALA A O 1
ATOM 652 N N . VAL A 1 91 ? -3.667 7.480 -3.877 1.00 95.25 91 VAL A N 1
ATOM 653 C CA . VAL A 1 91 ? -4.997 8.041 -3.596 1.00 95.25 91 VAL A CA 1
ATOM 654 C C . VAL A 1 91 ? -5.890 7.011 -2.900 1.00 95.25 91 VAL A C 1
ATOM 656 O O . VAL A 1 91 ? -6.546 7.338 -1.910 1.00 95.25 91 VAL A O 1
ATOM 659 N N . ALA A 1 92 ? -5.887 5.757 -3.361 1.00 94.12 92 ALA A N 1
ATOM 660 C CA . ALA A 1 92 ? -6.656 4.681 -2.738 1.00 94.12 92 ALA A CA 1
ATOM 661 C C . ALA A 1 92 ? -6.193 4.391 -1.298 1.00 94.12 92 ALA A C 1
ATOM 663 O O . ALA A 1 92 ? -7.020 4.275 -0.390 1.00 94.12 92 ALA A O 1
ATOM 664 N N . ALA A 1 93 ? -4.879 4.322 -1.066 1.00 94.69 93 ALA A N 1
ATOM 665 C CA . ALA A 1 93 ? -4.306 4.113 0.261 1.00 94.69 93 ALA A CA 1
ATOM 666 C C . ALA A 1 93 ? -4.616 5.280 1.209 1.00 94.69 93 ALA A C 1
ATOM 668 O O . ALA A 1 93 ? -5.003 5.051 2.357 1.00 94.69 93 ALA A O 1
ATOM 669 N N . LEU A 1 94 ? -4.544 6.521 0.716 1.00 95.69 94 LEU A N 1
ATOM 670 C CA . LEU A 1 94 ? -4.916 7.713 1.475 1.00 95.69 94 LEU A CA 1
ATOM 671 C C . LEU A 1 94 ? -6.396 7.684 1.869 1.00 95.69 94 LEU A C 1
ATOM 673 O O . LEU A 1 94 ? -6.731 7.926 3.029 1.00 95.69 94 LEU A O 1
ATOM 677 N N . ALA A 1 95 ? -7.281 7.352 0.926 1.00 95.12 95 ALA A N 1
ATOM 678 C CA . ALA A 1 95 ? -8.712 7.245 1.185 1.00 95.12 95 ALA A CA 1
ATOM 679 C C . ALA A 1 95 ? -9.011 6.194 2.267 1.00 95.12 95 ALA A C 1
ATOM 681 O O . ALA A 1 95 ? -9.796 6.453 3.182 1.00 95.12 95 ALA A O 1
ATOM 682 N N . LEU A 1 96 ? -8.337 5.039 2.220 1.00 93.38 96 LEU A N 1
ATOM 683 C CA . LEU A 1 96 ? -8.458 3.999 3.243 1.00 93.38 96 LEU A CA 1
ATOM 684 C C . LEU A 1 96 ? -7.903 4.442 4.604 1.00 93.38 96 LEU A C 1
ATOM 686 O O . LEU A 1 96 ? -8.532 4.170 5.627 1.00 93.38 96 LEU A O 1
ATOM 690 N N . ALA A 1 97 ? -6.780 5.164 4.636 1.00 92.81 97 ALA A N 1
ATOM 691 C CA . ALA A 1 97 ? -6.209 5.698 5.872 1.00 92.81 97 ALA A CA 1
ATOM 692 C C . ALA A 1 97 ? -7.144 6.717 6.540 1.00 92.81 97 ALA A C 1
ATOM 694 O O . ALA A 1 97 ? -7.370 6.654 7.751 1.00 92.81 97 ALA A O 1
ATOM 695 N N . VAL A 1 98 ? -7.739 7.619 5.752 1.00 93.12 98 VAL A N 1
ATOM 696 C CA . VAL A 1 98 ? -8.734 8.587 6.237 1.00 93.12 98 VAL A CA 1
ATOM 697 C C . VAL A 1 98 ? -9.984 7.867 6.732 1.00 93.12 98 VAL A C 1
ATOM 699 O O . VAL A 1 98 ? -10.469 8.168 7.824 1.00 93.12 98 VAL A O 1
ATOM 702 N N . PHE A 1 99 ? -10.486 6.891 5.974 1.00 91.06 99 PHE A N 1
ATOM 703 C CA . PHE A 1 99 ? -11.645 6.097 6.369 1.00 91.06 99 PHE A CA 1
ATOM 704 C C . PHE A 1 99 ? -11.417 5.386 7.711 1.00 91.06 99 PHE A C 1
ATOM 706 O O . PHE A 1 99 ? -12.229 5.537 8.629 1.00 91.06 99 PHE A O 1
ATOM 713 N N . ASP A 1 100 ? -10.299 4.672 7.874 1.00 88.31 100 ASP A N 1
ATOM 714 C CA . ASP A 1 100 ? -9.996 3.959 9.121 1.00 88.31 100 ASP A CA 1
ATOM 715 C C . ASP A 1 100 ? -9.786 4.932 10.296 1.00 88.31 100 ASP A C 1
ATOM 717 O O . ASP A 1 100 ? -10.302 4.710 11.398 1.00 88.31 100 ASP A O 1
ATOM 721 N N . PHE A 1 101 ? -9.139 6.079 10.055 1.00 89.44 101 PHE A N 1
ATOM 722 C CA . PHE A 1 101 ? -8.978 7.131 11.059 1.00 89.44 101 PHE A CA 1
ATOM 723 C C . PHE A 1 101 ? -10.320 7.706 11.535 1.00 89.44 101 PHE A C 1
ATOM 725 O O . PHE A 1 101 ? -10.553 7.809 12.745 1.00 89.44 101 PHE A O 1
ATOM 732 N N . VAL A 1 102 ? -11.220 8.059 10.609 1.00 89.25 102 VAL A N 1
ATOM 733 C CA . VAL A 1 102 ? -12.542 8.627 10.919 1.00 89.25 102 VAL A CA 1
ATOM 734 C C . VAL A 1 102 ? -13.385 7.621 11.696 1.00 89.25 102 VAL A C 1
ATOM 736 O O . VAL A 1 102 ? -13.912 7.955 12.761 1.00 89.25 102 VAL A O 1
ATOM 739 N N . ILE A 1 103 ? -13.451 6.369 11.233 1.00 85.56 103 ILE A N 1
ATOM 740 C CA . ILE A 1 103 ? -14.169 5.297 11.931 1.00 85.56 103 ILE A CA 1
ATOM 741 C C . ILE A 1 103 ? -13.604 5.094 13.340 1.00 85.56 103 ILE A C 1
ATOM 743 O O . ILE A 1 103 ? -14.364 4.985 14.307 1.00 85.56 103 ILE A O 1
ATOM 747 N N . HIS A 1 104 ? -12.279 5.095 13.497 1.00 83.38 104 HIS A N 1
ATOM 748 C CA . HIS A 1 104 ? -11.652 4.958 14.805 1.00 83.38 104 HIS A CA 1
ATOM 749 C C . HIS A 1 104 ? -11.987 6.129 15.746 1.00 83.38 104 HIS A C 1
ATOM 751 O O . HIS A 1 104 ? -12.337 5.905 16.910 1.00 83.38 104 HIS A O 1
ATOM 757 N N . ARG A 1 105 ? -11.933 7.372 15.248 1.00 84.12 105 ARG A N 1
ATOM 758 C CA . ARG A 1 105 ? -12.291 8.594 15.991 1.00 84.12 105 ARG A CA 1
ATOM 759 C C . ARG A 1 105 ? -13.747 8.580 16.451 1.00 84.12 105 ARG A C 1
ATOM 761 O O . ARG A 1 105 ? -14.004 8.852 17.626 1.00 84.12 105 ARG A O 1
ATOM 768 N N . ILE A 1 106 ? -14.680 8.234 15.562 1.00 82.94 106 ILE A N 1
ATOM 769 C CA . ILE A 1 106 ? -16.114 8.165 15.876 1.00 82.94 106 ILE A CA 1
ATOM 770 C C . ILE A 1 106 ? -16.360 7.112 16.963 1.00 82.94 106 ILE A C 1
ATOM 772 O O . ILE A 1 106 ? -16.946 7.423 17.999 1.00 82.94 106 ILE A O 1
ATOM 776 N N . LEU A 1 107 ? -15.829 5.895 16.795 1.00 74.56 107 LEU A N 1
ATOM 777 C CA . LEU A 1 107 ? -16.012 4.808 17.764 1.00 74.56 107 LEU A CA 1
ATOM 778 C C . LEU A 1 107 ? -15.395 5.121 19.139 1.00 74.56 107 LEU A C 1
ATOM 780 O O . LEU A 1 107 ? -15.972 4.766 20.170 1.00 74.56 107 LEU A O 1
ATOM 784 N N . LYS A 1 108 ? -14.243 5.807 19.182 1.00 74.94 108 LYS A N 1
ATOM 785 C CA . LYS A 1 108 ? -13.623 6.250 20.443 1.00 74.94 108 LYS A CA 1
ATOM 786 C C . LYS A 1 108 ? -14.475 7.310 21.154 1.00 74.94 108 LYS A C 1
ATOM 788 O O . LYS A 1 108 ? -14.629 7.237 22.373 1.00 74.94 108 LYS A O 1
ATOM 793 N N . SER A 1 109 ? -15.050 8.254 20.406 1.00 69.62 109 SER A N 1
ATOM 794 C CA . SER A 1 109 ? -15.936 9.299 20.939 1.00 69.62 109 SER A CA 1
ATOM 795 C C . SER A 1 109 ? -17.207 8.706 21.562 1.00 69.62 109 SER A C 1
ATOM 797 O O . SER A 1 109 ? -17.575 9.053 22.687 1.00 69.62 109 SER A O 1
ATOM 799 N N . THR A 1 110 ? -17.824 7.720 20.900 1.00 65.44 110 THR A N 1
ATOM 800 C CA . THR A 1 110 ? -19.016 7.035 21.425 1.00 65.44 110 THR A CA 1
ATOM 801 C C . THR A 1 110 ? -18.712 6.264 22.711 1.00 65.44 110 THR A C 1
ATOM 803 O O . THR A 1 110 ? -19.479 6.340 23.668 1.00 65.44 110 THR A O 1
ATOM 806 N N . ARG A 1 111 ? -17.556 5.589 22.803 1.00 60.97 111 ARG A N 1
ATOM 807 C CA . ARG A 1 111 ? -17.163 4.850 24.018 1.00 60.97 111 ARG A CA 1
ATOM 808 C C . ARG A 1 111 ? -16.971 5.767 25.234 1.00 60.97 111 ARG A C 1
ATOM 810 O O . ARG A 1 111 ? -17.329 5.382 26.344 1.00 60.97 111 ARG A O 1
ATOM 817 N N . HIS A 1 112 ? -16.464 6.985 25.030 1.00 59.31 112 HIS A N 1
ATOM 818 C CA . HIS A 1 112 ? -16.347 7.983 26.098 1.00 59.31 112 HIS A CA 1
ATOM 819 C C . HIS A 1 112 ? -17.701 8.532 26.563 1.00 59.31 112 HIS A C 1
ATOM 821 O O . HIS A 1 112 ? -17.872 8.734 27.761 1.00 59.31 112 HIS A O 1
ATOM 827 N N . ARG A 1 113 ? -18.669 8.738 25.656 1.00 58.25 113 ARG A N 1
ATOM 828 C CA . ARG A 1 113 ? -20.007 9.247 26.019 1.00 58.25 113 ARG A CA 1
ATOM 829 C C . ARG A 1 113 ? -20.834 8.266 26.856 1.00 58.25 113 ARG A C 1
ATOM 831 O O . ARG A 1 113 ? -21.598 8.708 27.703 1.00 58.25 113 ARG A O 1
ATOM 838 N N . TYR A 1 114 ? -20.674 6.960 26.648 1.00 55.66 114 TYR A N 1
ATOM 839 C CA . TYR A 1 114 ? -21.416 5.944 27.406 1.00 55.66 114 TYR A CA 1
ATOM 840 C C . TYR A 1 114 ? -20.696 5.486 28.688 1.00 55.66 114 TYR A C 1
ATOM 842 O O . TYR A 1 114 ? -21.352 5.057 29.631 1.00 55.66 114 TYR A O 1
ATOM 850 N N . GLY A 1 115 ? -19.366 5.616 28.768 1.00 52.66 115 GLY A N 1
ATOM 851 C CA . GLY A 1 115 ? -18.587 5.242 29.958 1.00 52.66 115 GLY A CA 1
ATOM 852 C C . GLY A 1 115 ? -18.655 6.238 31.124 1.00 52.66 115 GLY A C 1
ATOM 853 O O . GLY A 1 115 ? -18.353 5.876 32.256 1.00 52.66 115 GLY A O 1
ATOM 854 N N . THR A 1 116 ? -19.058 7.487 30.882 1.00 52.44 116 THR A N 1
ATOM 855 C CA . THR A 1 116 ? -19.227 8.508 31.933 1.00 52.44 116 THR A CA 1
ATOM 856 C C . THR A 1 116 ? -20.641 8.557 32.516 1.00 52.44 116 THR A C 1
ATOM 858 O O . THR A 1 116 ? -20.830 9.126 33.590 1.00 52.44 116 THR A O 1
ATOM 861 N N . ALA A 1 117 ? -21.627 7.926 31.869 1.00 52.41 117 ALA A N 1
ATOM 862 C CA . ALA A 1 117 ? -23.016 7.916 32.332 1.00 52.41 117 ALA A CA 1
ATOM 863 C C . ALA A 1 117 ? -23.256 7.001 33.552 1.00 52.41 117 ALA A C 1
ATOM 865 O O . ALA A 1 117 ? -24.228 7.187 34.279 1.00 52.41 117 ALA A O 1
ATOM 866 N N . THR A 1 118 ? -22.364 6.046 33.829 1.00 53.34 118 THR A N 1
ATOM 867 C CA . THR A 1 118 ? -22.523 5.066 34.919 1.00 53.34 118 THR A CA 1
ATOM 868 C C . THR A 1 118 ? -21.891 5.473 36.253 1.00 53.34 118 THR A C 1
ATOM 870 O O . THR A 1 118 ? -22.114 4.791 37.248 1.00 53.34 118 THR A O 1
ATOM 873 N N . ARG A 1 119 ? -21.163 6.600 36.347 1.00 55.03 119 ARG A N 1
ATOM 874 C CA . ARG A 1 119 ? -20.492 7.022 37.602 1.00 55.03 119 ARG A CA 1
ATOM 875 C C . ARG A 1 119 ? -21.246 8.086 38.419 1.00 55.03 119 ARG A C 1
ATOM 877 O O . ARG A 1 119 ? -20.638 8.758 39.244 1.00 55.03 119 ARG A O 1
ATOM 884 N N . LYS A 1 120 ? -22.555 8.266 38.199 1.00 53.12 120 LYS A N 1
ATOM 885 C CA . LYS A 1 120 ? -23.393 9.234 38.947 1.00 53.12 120 LYS A CA 1
ATOM 886 C C . LYS A 1 120 ? -24.620 8.632 39.647 1.00 53.12 120 LYS A C 1
ATOM 888 O O . LYS A 1 120 ? -25.558 9.353 39.968 1.00 53.12 120 LYS A O 1
ATOM 893 N N . ARG A 1 121 ? -24.612 7.329 39.938 1.00 56.06 121 ARG A N 1
ATOM 894 C CA . ARG A 1 121 ? -25.558 6.720 40.888 1.00 56.06 121 ARG A CA 1
ATOM 895 C C . ARG A 1 121 ? -24.818 5.831 41.886 1.00 56.06 121 ARG A C 1
ATOM 897 O O . ARG A 1 121 ? -24.818 4.617 41.763 1.00 56.06 121 ARG A O 1
ATOM 904 N N . SER A 1 122 ? -24.203 6.470 42.875 1.00 53.31 122 SER A N 1
ATOM 905 C CA . SER A 1 122 ? -24.188 5.930 44.234 1.00 53.31 122 SER A CA 1
ATOM 906 C C . SER A 1 122 ? -24.983 6.905 45.104 1.00 53.31 122 SER A C 1
ATOM 908 O O . SER A 1 122 ? -24.439 7.929 45.516 1.00 53.31 122 SER A O 1
ATOM 910 N N . PRO A 1 123 ? -26.293 6.682 45.288 1.00 67.12 123 PRO A N 1
ATOM 911 C CA . PRO A 1 123 ? -27.027 7.205 46.420 1.00 67.12 123 PRO A CA 1
ATOM 912 C C . PRO A 1 123 ? -27.268 6.044 47.383 1.00 67.12 123 PRO A C 1
ATOM 914 O O . PRO A 1 123 ? -28.143 5.238 47.111 1.00 67.12 123 PRO A O 1
ATOM 917 N N . THR A 1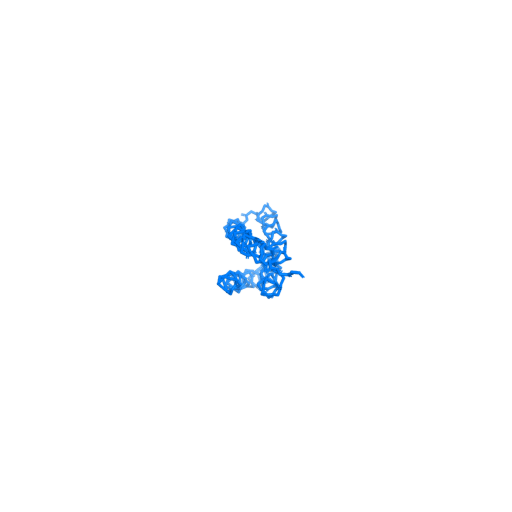 124 ? -26.471 5.945 48.442 1.00 60.81 124 THR A N 1
ATOM 918 C CA . THR A 1 124 ? -26.727 5.201 49.695 1.00 60.81 124 THR A CA 1
ATOM 919 C C . THR A 1 124 ? -25.385 5.163 50.419 1.00 60.81 124 THR A C 1
ATOM 921 O O . THR A 1 124 ? -24.414 4.688 49.838 1.00 60.81 124 THR A O 1
ATOM 924 N N . GLY A 1 125 ? -25.215 5.648 51.634 1.00 50.44 125 GLY A N 1
ATOM 925 C CA . GLY A 1 125 ? -26.133 6.045 52.693 1.00 50.44 125 GLY A CA 1
ATOM 926 C C . GLY A 1 125 ? -25.282 6.059 53.956 1.00 50.44 125 GLY A C 1
ATOM 927 O O . GLY A 1 125 ? -24.377 5.196 54.029 1.00 50.44 125 GLY A O 1
#

Foldseek 3Di:
DLLVLLVLLLVLLVVLLVVLVVQLVVCVVVVPVLSVLLSVLSNVLSVLSNVLSVCCVPPVVVSLVSLLVSLVSLVVSCVVSVDPVSPVSSVSSVVSSVVSVVVVVVVVVVVVVVVVVPPPDDDDD

pLDDT: mean 87.53, std 12.88, range [50.44, 97.44]

Radius of gyration: 19.76 Å; chains: 1; bounding box: 44×21×74 Å